Protein AF-A0AA36EQ92-F1 (afdb_monomer_lite)

InterPro domains:
  IPR019369 Protein-lysine N-methyltransferase Efm5/EEF1AKMT1 [PTHR13200] (7-113)
  IPR041370 Methyltransferase EEF1AKMT1/ZCCHC4 [PF10237] (9-113)

Radius of gyration: 15.08 Å; chains: 1; bounding box: 35×42×37 Å

Structure (mmCIF, N/CA/C/O backbone):
data_AF-A0AA36EQ92-F1
#
_entry.id   AF-A0AA36EQ92-F1
#
loop_
_atom_site.group_PDB
_atom_site.id
_atom_site.type_symbol
_atom_site.label_atom_id
_atom_site.label_alt_id
_atom_site.label_comp_id
_atom_site.label_asym_id
_atom_site.label_entity_id
_atom_site.label_seq_id
_atom_site.pdbx_PDB_ins_code
_atom_site.Cartn_x
_atom_site.Cartn_y
_atom_site.Cartn_z
_atom_site.occupancy
_atom_site.B_iso_or_equiv
_atom_site.auth_seq_id
_atom_site.auth_comp_id
_atom_site.auth_asym_id
_atom_site.auth_atom_id
_atom_site.pdbx_PDB_model_num
ATOM 1 N N . MET A 1 1 ? -15.966 -30.447 2.416 1.00 37.88 1 MET A N 1
ATOM 2 C CA . MET A 1 1 ? -15.447 -29.259 1.706 1.00 37.88 1 MET A CA 1
ATOM 3 C C . MET A 1 1 ? -16.412 -28.123 1.992 1.00 37.88 1 MET A C 1
ATOM 5 O O . MET A 1 1 ? -17.557 -28.201 1.571 1.00 37.88 1 MET A O 1
ATOM 9 N N . SER A 1 2 ? -16.028 -27.176 2.847 1.00 41.44 2 SER A N 1
ATOM 10 C CA . SER A 1 2 ? -16.897 -26.066 3.244 1.00 41.44 2 SER A CA 1
ATOM 11 C C . SER A 1 2 ? -17.097 -25.122 2.060 1.00 41.44 2 SER A C 1
ATOM 13 O O . SER A 1 2 ? -16.127 -24.548 1.574 1.00 41.44 2 SER A O 1
ATOM 15 N N . ASN A 1 3 ? -18.346 -24.961 1.619 1.00 41.91 3 ASN A N 1
ATOM 16 C CA . ASN A 1 3 ? -18.758 -23.869 0.742 1.00 41.91 3 ASN A CA 1
ATOM 17 C C . ASN A 1 3 ? -18.406 -22.545 1.431 1.00 41.91 3 ASN A C 1
ATOM 19 O O . ASN A 1 3 ? -19.075 -22.145 2.386 1.00 41.91 3 ASN A O 1
ATOM 23 N N . SER A 1 4 ? -17.344 -21.883 0.981 1.00 54.97 4 SER A N 1
ATOM 24 C CA . SER A 1 4 ? -17.032 -20.519 1.388 1.00 54.97 4 SER A CA 1
ATOM 25 C C . SER A 1 4 ? -18.134 -19.618 0.843 1.00 54.97 4 SER A C 1
ATOM 27 O O . SER A 1 4 ? -18.208 -19.383 -0.362 1.00 54.97 4 SER A O 1
ATOM 29 N N . LYS A 1 5 ? -19.027 -19.152 1.722 1.00 52.00 5 LYS A N 1
ATOM 30 C CA . LYS A 1 5 ? -19.961 -18.075 1.387 1.00 52.00 5 LYS A CA 1
ATOM 31 C C . LYS A 1 5 ? -19.124 -16.862 0.979 1.00 52.00 5 LYS A C 1
ATOM 33 O O . LYS A 1 5 ? -18.412 -16.311 1.813 1.00 52.00 5 LYS A O 1
ATOM 38 N N . LEU A 1 6 ? -19.185 -16.482 -0.294 1.00 56.94 6 LEU A N 1
ATOM 39 C CA . LEU A 1 6 ? -18.691 -15.188 -0.750 1.00 56.94 6 LEU A CA 1
ATOM 40 C C . LEU A 1 6 ? -19.552 -14.124 -0.065 1.00 56.94 6 LEU A C 1
ATOM 42 O O . LEU A 1 6 ? -20.773 -14.113 -0.221 1.00 56.94 6 LEU A O 1
ATOM 46 N N . HIS A 1 7 ? -18.932 -13.298 0.772 1.00 57.94 7 HIS A N 1
ATOM 47 C CA . HIS A 1 7 ? -19.624 -12.218 1.457 1.00 57.94 7 HIS A CA 1
ATOM 48 C C . HIS A 1 7 ? -19.710 -11.038 0.489 1.00 57.94 7 HIS A C 1
ATOM 50 O O . HIS A 1 7 ? -18.767 -10.263 0.367 1.00 57.94 7 HIS A O 1
ATOM 56 N N . HIS A 1 8 ? -20.818 -10.951 -0.245 1.00 60.59 8 HIS A N 1
ATOM 57 C CA . HIS A 1 8 ? -21.036 -9.904 -1.247 1.00 60.59 8 HIS A CA 1
ATOM 58 C C .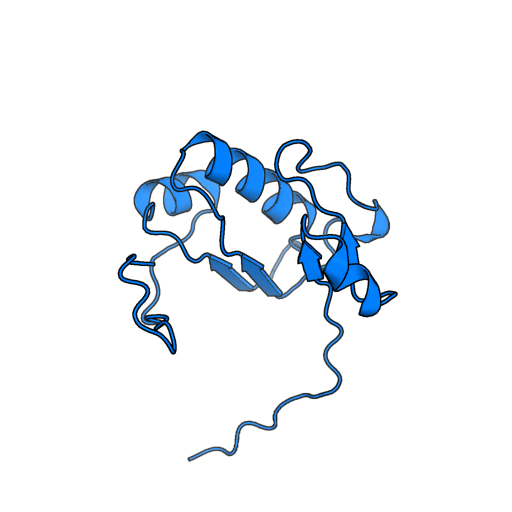 HIS A 1 8 ? -21.209 -8.500 -0.642 1.00 60.59 8 HIS A C 1
ATOM 60 O O . HIS A 1 8 ? -21.152 -7.526 -1.379 1.00 60.59 8 HIS A O 1
ATOM 66 N N . ASP A 1 9 ? -21.340 -8.400 0.686 1.00 75.44 9 ASP A N 1
ATOM 67 C CA . ASP A 1 9 ? -21.619 -7.146 1.395 1.00 75.44 9 ASP A CA 1
ATOM 68 C C . ASP A 1 9 ? -20.408 -6.599 2.176 1.00 75.44 9 ASP A C 1
ATOM 70 O O . ASP A 1 9 ? -20.578 -5.812 3.106 1.00 75.44 9 ASP A O 1
ATOM 74 N N . LEU A 1 10 ? -19.181 -7.060 1.893 1.00 83.75 10 LEU A N 1
ATOM 75 C CA . LEU A 1 10 ? -17.994 -6.454 2.512 1.00 83.75 10 LEU A CA 1
ATOM 76 C C . LEU A 1 10 ? -17.727 -5.088 1.864 1.00 83.75 10 LEU A C 1
ATOM 78 O O . LEU A 1 10 ? -17.528 -5.055 0.652 1.00 83.75 10 LEU A O 1
ATOM 82 N N . PRO A 1 11 ? -17.679 -3.982 2.630 1.00 90.38 11 PRO A N 1
ATOM 83 C CA . PRO A 1 11 ? -17.293 -2.686 2.086 1.00 90.38 11 PRO A CA 1
ATOM 84 C C . PRO A 1 11 ? -15.866 -2.744 1.537 1.00 90.38 11 PRO A C 1
ATOM 86 O O . PRO A 1 11 ? -14.955 -3.216 2.223 1.00 90.38 11 PRO A O 1
ATOM 89 N N . VAL A 1 12 ? -15.669 -2.251 0.316 1.00 94.00 12 VAL A N 1
ATOM 90 C CA . VAL A 1 12 ? -14.363 -2.203 -0.347 1.00 94.00 12 VAL A CA 1
ATOM 91 C C . VAL A 1 12 ? -14.058 -0.767 -0.749 1.00 94.00 12 VAL A C 1
ATOM 93 O O . VAL A 1 12 ? -14.924 -0.048 -1.235 1.00 94.00 12 VAL A O 1
ATOM 96 N N . GLN A 1 13 ? -12.805 -0.364 -0.557 1.00 97.38 13 GLN A N 1
ATOM 97 C CA . GLN A 1 13 ? -12.276 0.886 -1.084 1.00 97.38 13 GLN A CA 1
ATOM 98 C C . GLN A 1 13 ? -11.115 0.567 -2.023 1.00 97.38 13 GLN A C 1
ATOM 100 O O . GLN A 1 13 ? -10.117 -0.021 -1.606 1.00 97.38 13 GLN A O 1
ATOM 105 N N . LEU A 1 14 ? -11.235 0.975 -3.280 1.00 97.62 14 LEU A N 1
ATOM 106 C CA . LEU A 1 14 ? -10.176 0.910 -4.272 1.00 97.62 14 LEU A CA 1
ATOM 107 C C . LEU A 1 14 ? -9.364 2.206 -4.248 1.00 97.62 14 LEU A C 1
ATOM 109 O O . LEU A 1 14 ? -9.914 3.291 -4.424 1.00 97.62 14 LEU A O 1
ATOM 113 N N . LEU A 1 15 ? -8.054 2.080 -4.055 1.00 98.19 15 LEU A N 1
ATOM 114 C CA . LEU A 1 15 ? -7.100 3.179 -4.169 1.00 98.19 15 LEU A CA 1
ATOM 115 C C . LEU A 1 15 ? -6.329 2.991 -5.472 1.00 98.19 15 LEU A C 1
ATOM 117 O O . LEU A 1 15 ? -5.533 2.060 -5.572 1.00 98.19 15 LEU A O 1
ATOM 121 N N . GLU A 1 16 ? -6.561 3.857 -6.456 1.00 97.44 16 GLU A N 1
ATOM 122 C CA . GLU A 1 16 ? -5.898 3.763 -7.761 1.00 97.44 16 GLU A CA 1
ATOM 123 C C . GLU A 1 16 ? -5.554 5.134 -8.350 1.00 97.44 16 GLU A C 1
ATOM 125 O O . GLU A 1 16 ? -6.249 6.127 -8.122 1.00 97.44 16 GLU A O 1
ATOM 130 N N . TYR A 1 17 ? -4.482 5.172 -9.140 1.00 96.62 17 TYR A N 1
ATOM 131 C CA . TYR A 1 17 ? -4.071 6.351 -9.902 1.00 96.62 17 TYR A CA 1
ATOM 132 C C . TYR A 1 17 ? -4.923 6.519 -11.163 1.00 96.62 17 TYR A C 1
ATOM 134 O O . TYR A 1 17 ? -5.161 7.633 -11.630 1.00 96.62 17 TYR A O 1
ATOM 142 N N . ASP A 1 18 ? -5.373 5.410 -11.751 1.00 96.44 18 ASP A N 1
ATOM 143 C CA . ASP A 1 18 ? -6.174 5.451 -12.967 1.00 96.44 18 ASP A CA 1
ATOM 144 C C . ASP A 1 18 ? -7.587 5.996 -12.680 1.00 96.44 18 ASP A C 1
ATOM 146 O O . ASP A 1 18 ? -8.445 5.343 -12.083 1.00 96.44 18 ASP A O 1
ATOM 150 N N . ILE A 1 19 ? -7.849 7.218 -13.151 1.00 95.88 19 ILE A N 1
ATOM 151 C CA . ILE A 1 19 ? -9.124 7.914 -12.951 1.00 95.88 19 ILE A CA 1
ATOM 152 C C . ILE A 1 19 ? -10.309 7.230 -13.642 1.00 95.88 19 ILE A C 1
ATOM 154 O O . ILE A 1 19 ? -11.452 7.585 -13.366 1.00 95.88 19 ILE A O 1
ATOM 158 N N . TRP A 1 20 ? -10.096 6.254 -14.528 1.00 97.19 20 TRP A N 1
ATOM 159 C CA . TRP A 1 20 ? -11.197 5.485 -15.119 1.00 97.19 20 TRP A CA 1
ATOM 160 C C . TRP A 1 20 ? -11.963 4.665 -14.070 1.00 97.19 20 TRP A C 1
ATOM 162 O O . TRP A 1 20 ? -13.142 4.359 -14.264 1.00 97.19 20 TRP A O 1
ATOM 172 N N . PHE A 1 21 ? -11.346 4.370 -12.923 1.00 96.81 21 PHE A N 1
ATOM 173 C CA . PHE A 1 21 ? -12.002 3.709 -11.794 1.00 96.81 21 PHE A CA 1
ATOM 174 C C . PHE A 1 21 ? -12.954 4.632 -11.012 1.00 96.81 21 PHE A C 1
ATOM 176 O O . PHE A 1 21 ? -13.750 4.140 -10.218 1.00 96.81 21 PHE A O 1
ATOM 183 N N . GLN A 1 22 ? -13.001 5.940 -11.295 1.00 96.25 22 GLN A N 1
ATOM 184 C CA . GLN A 1 22 ? -13.978 6.849 -10.669 1.00 96.25 22 GLN A CA 1
ATOM 185 C C . GLN A 1 22 ? -15.444 6.444 -10.916 1.00 96.25 22 GLN A C 1
ATOM 187 O O . GLN A 1 22 ? -16.338 6.859 -10.183 1.00 96.25 22 GLN A O 1
ATOM 192 N N . GLN A 1 23 ? -15.700 5.603 -11.924 1.00 96.88 23 GLN A N 1
ATOM 193 C CA . GLN A 1 23 ? -17.013 5.006 -12.181 1.00 96.88 23 GLN A CA 1
ATOM 194 C C . GLN A 1 23 ? -17.558 4.178 -11.000 1.00 96.88 23 GLN A C 1
ATOM 196 O O . GLN A 1 23 ? -18.771 4.013 -10.900 1.00 96.88 23 GLN A O 1
ATOM 201 N N . TYR A 1 24 ? -16.691 3.694 -10.099 1.00 95.06 24 TYR A N 1
ATOM 202 C CA . TYR A 1 24 ? -17.079 2.981 -8.873 1.00 95.06 24 TYR A CA 1
ATOM 203 C C . TYR A 1 24 ? -17.553 3.925 -7.748 1.00 95.06 24 TYR A C 1
ATOM 205 O O . TYR A 1 24 ? -17.944 3.477 -6.672 1.00 95.06 24 TYR A O 1
ATOM 213 N N . GLY A 1 25 ? -17.568 5.242 -7.986 1.00 95.62 25 GLY A N 1
ATOM 214 C CA . GLY A 1 25 ? -18.145 6.225 -7.073 1.00 95.62 25 GLY A CA 1
ATOM 215 C C . GLY A 1 25 ? -17.466 6.219 -5.705 1.00 95.62 25 GLY A C 1
ATOM 216 O O . GLY A 1 25 ? -16.256 6.394 -5.606 1.00 95.62 25 GLY A O 1
ATOM 217 N N . ASN A 1 26 ? -18.251 6.019 -4.645 1.00 94.50 26 ASN A N 1
ATOM 218 C CA . ASN A 1 26 ? -17.760 6.082 -3.265 1.00 94.50 26 ASN A CA 1
ATOM 219 C C . ASN A 1 26 ? -16.771 4.955 -2.916 1.00 94.50 26 ASN A C 1
ATOM 221 O O . ASN A 1 26 ? -16.020 5.094 -1.956 1.00 94.50 26 ASN A O 1
ATOM 225 N N . GLU A 1 27 ? -16.742 3.869 -3.691 1.00 95.69 27 GLU A N 1
ATOM 226 C CA . GLU A 1 27 ? -15.797 2.758 -3.514 1.00 95.69 27 GLU A CA 1
ATOM 227 C C . GLU A 1 27 ? -14.440 3.031 -4.184 1.00 95.69 27 GLU A C 1
ATOM 229 O O . GLU A 1 27 ? -13.566 2.168 -4.179 1.00 95.69 27 GLU A O 1
ATOM 234 N N . PHE A 1 28 ? -14.226 4.228 -4.743 1.00 97.88 28 PHE A N 1
ATOM 235 C CA . PHE A 1 28 ? -12.960 4.658 -5.334 1.00 97.88 28 PHE A CA 1
ATOM 236 C C . PHE A 1 28 ? -12.383 5.896 -4.635 1.00 97.88 28 PHE A C 1
ATOM 238 O O . PHE A 1 28 ? -13.076 6.880 -4.384 1.00 97.88 28 PHE A O 1
ATOM 245 N N . THR A 1 29 ? -11.077 5.855 -4.378 1.00 97.94 29 THR A N 1
ATOM 246 C CA . THR A 1 29 ? -10.270 6.994 -3.938 1.00 97.94 29 THR A CA 1
ATOM 247 C C . THR A 1 29 ? -9.098 7.139 -4.901 1.00 97.94 29 THR A C 1
ATOM 249 O O . THR A 1 29 ? -8.307 6.210 -5.057 1.00 97.94 29 THR A O 1
ATOM 252 N N . PHE A 1 30 ? -8.957 8.311 -5.526 1.00 98.06 30 PHE A N 1
ATOM 253 C CA . PHE A 1 30 ? -7.764 8.606 -6.319 1.00 98.06 30 PHE A CA 1
ATOM 254 C C . PHE A 1 30 ? -6.518 8.528 -5.430 1.00 98.06 30 PHE A C 1
ATOM 256 O O . PHE A 1 30 ? -6.479 9.126 -4.354 1.00 98.06 30 PHE A O 1
ATOM 263 N N . TYR A 1 31 ? -5.509 7.790 -5.882 1.00 97.75 31 TYR A N 1
ATOM 264 C CA . TYR A 1 31 ? -4.298 7.516 -5.121 1.00 97.75 31 TYR A CA 1
ATOM 265 C C . TYR A 1 31 ? -3.051 7.694 -5.986 1.00 97.75 31 TYR A C 1
ATOM 267 O O . TYR A 1 31 ? -2.809 6.941 -6.927 1.00 97.75 31 TYR A O 1
ATOM 275 N N . ASP A 1 32 ? -2.216 8.665 -5.620 1.00 97.12 32 ASP A N 1
ATOM 276 C CA . ASP A 1 32 ? -0.856 8.798 -6.135 1.00 97.12 32 ASP A CA 1
ATOM 277 C C . ASP A 1 32 ? 0.135 8.330 -5.067 1.00 97.12 32 ASP A C 1
ATOM 279 O O . ASP A 1 32 ? 0.314 8.978 -4.035 1.00 97.12 32 ASP A O 1
ATOM 283 N N . TYR A 1 33 ? 0.827 7.216 -5.318 1.00 95.12 33 TYR A N 1
ATOM 284 C CA . TYR A 1 33 ? 1.829 6.692 -4.385 1.00 95.12 33 TYR A CA 1
ATOM 285 C C . TYR A 1 33 ? 2.982 7.678 -4.126 1.00 95.12 33 TYR A C 1
ATOM 287 O O . TYR A 1 33 ? 3.694 7.532 -3.131 1.00 95.12 33 TYR A O 1
ATOM 295 N N . ASN A 1 34 ? 3.193 8.684 -4.988 1.00 96.12 34 ASN A N 1
ATOM 296 C CA . ASN A 1 34 ? 4.159 9.753 -4.735 1.00 96.12 34 ASN A CA 1
ATOM 297 C C . ASN A 1 34 ? 3.737 10.671 -3.587 1.00 96.12 34 ASN A C 1
ATOM 299 O O . ASN A 1 34 ? 4.616 11.229 -2.928 1.00 96.12 34 ASN A O 1
ATOM 303 N N . GLN A 1 35 ? 2.436 10.752 -3.311 1.00 97.62 35 GLN A N 1
ATOM 304 C CA . GLN A 1 35 ? 1.831 11.442 -2.176 1.00 97.62 35 GLN A CA 1
ATOM 305 C C . GLN A 1 35 ? 1.101 10.426 -1.277 1.00 97.62 35 GLN A C 1
ATOM 307 O O . GLN A 1 35 ? -0.118 10.471 -1.121 1.00 97.62 35 GLN A O 1
ATOM 312 N N . PRO A 1 36 ? 1.827 9.489 -0.633 1.00 96.44 36 PRO A N 1
ATOM 313 C CA . PRO A 1 36 ?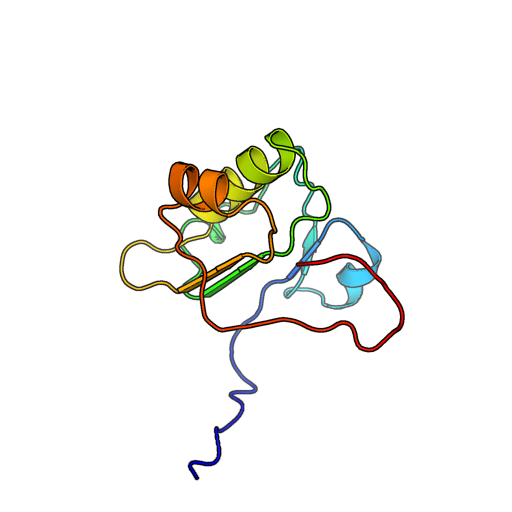 1.241 8.287 -0.025 1.00 96.44 36 PRO A CA 1
ATOM 314 C C . PRO A 1 36 ? 0.274 8.552 1.141 1.00 96.44 36 PRO A C 1
ATOM 316 O O . PRO A 1 36 ? -0.413 7.627 1.577 1.00 96.44 36 PRO A O 1
ATOM 319 N N . LEU A 1 37 ? 0.261 9.779 1.672 1.00 97.62 37 LEU A N 1
ATOM 320 C CA . LEU A 1 37 ? -0.577 10.223 2.787 1.00 97.62 37 LEU A CA 1
ATOM 321 C C . LEU A 1 37 ? -1.596 11.300 2.379 1.00 97.62 37 LEU A C 1
ATOM 323 O O . LEU A 1 37 ? -2.301 11.813 3.247 1.00 97.62 37 LEU A O 1
ATOM 327 N N . GLU A 1 38 ? -1.691 11.647 1.092 1.00 97.69 38 GLU A N 1
ATOM 328 C CA . GLU A 1 38 ? -2.738 12.527 0.559 1.00 97.69 38 GLU A CA 1
ATOM 329 C C . GLU A 1 38 ? -4.037 11.727 0.384 1.00 97.69 38 GLU A C 1
ATOM 331 O O . GLU A 1 38 ? -4.538 11.495 -0.712 1.00 97.69 38 GLU A O 1
ATOM 336 N N . LEU A 1 39 ? -4.544 11.234 1.513 1.00 97.75 39 LEU A N 1
ATOM 337 C CA . LEU A 1 39 ? -5.739 10.410 1.622 1.00 97.75 39 LEU A CA 1
ATOM 338 C C . LEU A 1 39 ? -6.714 11.039 2.625 1.00 97.75 39 LEU A C 1
ATOM 340 O O . LEU A 1 39 ? -6.281 11.719 3.565 1.00 97.75 39 LEU A O 1
ATOM 344 N N . PRO A 1 40 ? -8.030 10.796 2.480 1.00 97.38 40 PRO A N 1
ATOM 345 C CA . PRO A 1 40 ? -9.017 11.227 3.460 1.00 97.38 40 PRO A CA 1
ATOM 346 C C . PRO A 1 40 ? -8.643 10.790 4.881 1.00 97.38 40 PRO A C 1
ATOM 348 O O . PRO A 1 40 ? -8.330 9.628 5.135 1.00 97.38 40 PRO A O 1
ATOM 351 N N . SER A 1 41 ? -8.721 11.710 5.844 1.00 97.00 41 SER A N 1
ATOM 352 C CA . SER A 1 41 ? -8.405 11.417 7.250 1.00 97.00 41 SER A CA 1
ATOM 353 C C . SER A 1 41 ? -9.321 10.353 7.862 1.00 97.00 41 SER A C 1
ATOM 355 O O . SER A 1 41 ? -8.903 9.637 8.768 1.00 97.00 41 SER A O 1
ATOM 357 N N . THR A 1 42 ? -10.538 10.210 7.330 1.00 96.06 42 THR A N 1
ATOM 358 C CA . THR A 1 42 ? -11.504 9.159 7.681 1.00 96.06 42 THR A CA 1
ATOM 359 C C . THR A 1 42 ? -10.995 7.751 7.387 1.00 96.06 42 THR A C 1
ATOM 361 O O . THR A 1 42 ? -11.458 6.805 8.013 1.00 96.06 42 THR A O 1
ATOM 364 N N . MET A 1 43 ? -10.031 7.603 6.474 1.00 97.12 43 MET A N 1
ATOM 365 C CA . MET A 1 43 ? -9.449 6.310 6.111 1.00 97.12 43 MET A CA 1
ATOM 366 C C . MET A 1 43 ? -8.334 5.865 7.064 1.00 97.12 43 MET A C 1
ATOM 368 O O . MET A 1 43 ? -7.908 4.707 7.024 1.00 97.12 43 MET A O 1
ATOM 372 N N . LYS A 1 44 ? -7.860 6.756 7.941 1.00 97.50 44 LYS A N 1
ATOM 373 C CA . LYS A 1 44 ? -6.786 6.446 8.879 1.00 97.50 44 LYS A CA 1
ATOM 374 C C . LYS A 1 44 ? -7.227 5.355 9.857 1.00 97.50 44 LYS A C 1
ATOM 376 O O . LYS A 1 44 ? -8.211 5.533 10.569 1.00 97.50 44 LYS A O 1
ATOM 381 N N . HIS A 1 45 ? -6.468 4.263 9.929 1.00 97.06 45 HIS A N 1
ATOM 382 C CA . HIS A 1 45 ? -6.718 3.127 10.823 1.00 97.06 45 HIS A CA 1
ATOM 383 C C . HIS A 1 45 ? -8.121 2.511 10.682 1.00 97.06 45 HIS A C 1
ATOM 385 O O . HIS A 1 45 ? -8.698 2.057 11.669 1.00 97.06 45 HIS A O 1
ATOM 391 N N . SER A 1 46 ? -8.675 2.511 9.468 1.00 95.44 46 SER A N 1
ATOM 392 C CA . SER A 1 46 ? -10.054 2.072 9.198 1.00 95.44 46 SER A CA 1
ATOM 393 C C . SER A 1 46 ? -10.153 0.721 8.481 1.00 95.44 46 SER A C 1
ATOM 395 O O . SER A 1 46 ? -11.258 0.221 8.276 1.00 95.44 46 SER A O 1
ATOM 397 N N . PHE A 1 47 ? -9.017 0.109 8.122 1.00 96.38 47 PHE A N 1
ATOM 398 C CA . PHE A 1 47 ? -8.985 -1.124 7.335 1.00 96.38 47 PHE A CA 1
ATOM 399 C C . PHE A 1 47 ? -8.446 -2.306 8.139 1.00 96.38 47 PHE A C 1
ATOM 401 O O . PHE A 1 47 ? -7.331 -2.266 8.662 1.00 96.38 47 PHE A O 1
ATOM 408 N N . CYS A 1 48 ? -9.230 -3.386 8.180 1.00 94.88 48 CYS A N 1
ATOM 409 C CA . CYS A 1 48 ? -8.852 -4.672 8.767 1.00 94.88 48 CYS A CA 1
ATOM 410 C C . CYS A 1 48 ? -8.153 -5.611 7.779 1.00 94.88 48 CYS A C 1
ATOM 412 O O . CYS A 1 48 ? -7.414 -6.500 8.193 1.00 94.88 48 CYS A O 1
ATOM 414 N N . ILE A 1 49 ? -8.387 -5.425 6.480 1.00 95.56 49 ILE A N 1
ATOM 415 C CA . ILE A 1 49 ? -7.797 -6.212 5.400 1.00 95.56 49 ILE A CA 1
ATOM 416 C C . ILE A 1 49 ? -7.248 -5.229 4.373 1.00 95.56 49 ILE A C 1
ATOM 418 O O . ILE A 1 49 ? -7.977 -4.364 3.890 1.00 95.56 49 ILE A O 1
ATOM 422 N N . ILE A 1 50 ? -5.969 -5.369 4.040 1.00 97.25 50 ILE A N 1
ATOM 423 C CA . ILE A 1 50 ? -5.300 -4.583 3.006 1.00 97.25 50 ILE A CA 1
ATOM 424 C C . ILE A 1 50 ? -4.676 -5.547 2.000 1.00 97.25 50 ILE A C 1
ATOM 426 O O . ILE A 1 50 ? -3.952 -6.473 2.372 1.00 97.25 50 ILE A O 1
ATOM 430 N N . ILE A 1 51 ? -4.947 -5.311 0.719 1.00 96.56 51 ILE A N 1
ATOM 431 C CA . ILE A 1 51 ? -4.300 -5.997 -0.399 1.00 96.56 51 ILE A CA 1
ATOM 432 C C . ILE A 1 51 ? -3.585 -4.929 -1.220 1.00 96.56 51 ILE A C 1
ATOM 434 O O . ILE A 1 51 ? -4.211 -3.958 -1.639 1.00 96.56 51 ILE A O 1
ATOM 438 N N . ALA A 1 52 ? -2.280 -5.090 -1.418 1.00 96.00 52 ALA A N 1
ATOM 439 C CA . ALA A 1 52 ? -1.454 -4.142 -2.154 1.00 96.00 52 ALA A CA 1
ATOM 440 C C . ALA A 1 52 ? -0.630 -4.860 -3.228 1.00 96.00 52 ALA A C 1
ATOM 442 O O . ALA A 1 52 ? 0.020 -5.866 -2.946 1.00 96.00 52 ALA A O 1
ATOM 443 N N . ASP A 1 53 ? -0.629 -4.298 -4.435 1.00 92.75 53 ASP A N 1
ATOM 444 C CA . ASP A 1 53 ? 0.158 -4.754 -5.586 1.00 92.75 53 ASP A CA 1
ATOM 445 C C . ASP A 1 53 ? 0.940 -3.562 -6.176 1.00 92.75 53 ASP A C 1
ATOM 447 O O . ASP A 1 53 ? 0.454 -2.864 -7.069 1.00 92.75 53 ASP A O 1
ATOM 451 N N . PRO A 1 54 ? 2.107 -3.205 -5.602 1.00 91.62 54 PRO A N 1
ATOM 452 C CA . PRO A 1 54 ? 2.875 -2.044 -6.034 1.00 91.62 54 PRO A CA 1
ATOM 453 C C . PRO A 1 54 ? 3.423 -2.229 -7.450 1.00 91.62 54 PRO A C 1
ATOM 455 O O . PRO A 1 54 ? 4.191 -3.146 -7.724 1.00 91.62 54 PRO A O 1
ATOM 458 N N . ARG A 1 55 ? 3.118 -1.278 -8.339 1.00 83.44 55 ARG A N 1
ATOM 459 C CA . ARG A 1 55 ? 3.518 -1.325 -9.756 1.00 83.44 55 ARG A CA 1
ATOM 460 C C . ARG A 1 55 ? 5.029 -1.445 -9.996 1.00 83.44 55 ARG A C 1
ATOM 462 O O . ARG A 1 55 ? 5.440 -1.975 -11.028 1.00 83.44 55 ARG A O 1
ATOM 469 N N . TYR A 1 56 ? 5.856 -0.892 -9.106 1.00 82.19 56 TYR A N 1
ATOM 470 C CA . TYR A 1 56 ? 7.303 -0.791 -9.302 1.00 82.19 56 TYR A CA 1
ATOM 471 C C . TYR A 1 56 ? 8.078 -1.594 -8.261 1.00 82.19 56 TYR A C 1
ATOM 473 O O . TYR A 1 56 ? 7.829 -1.487 -7.066 1.00 82.19 56 TYR A O 1
ATOM 481 N N . LEU A 1 57 ? 9.127 -2.282 -8.716 1.00 82.19 57 LEU A N 1
ATOM 482 C CA . LEU A 1 57 ? 10.064 -3.031 -7.866 1.00 82.19 57 LEU A CA 1
ATOM 483 C C . LEU A 1 57 ? 11.136 -2.145 -7.209 1.00 82.19 57 LEU A C 1
ATOM 485 O O . LEU A 1 57 ? 12.183 -2.626 -6.770 1.00 82.19 57 LEU A O 1
ATOM 489 N N . SER A 1 58 ? 10.932 -0.825 -7.198 1.00 89.81 58 SER A N 1
ATOM 490 C CA . SER A 1 58 ? 11.896 0.098 -6.613 1.00 89.81 58 SER A CA 1
ATOM 491 C C . SER A 1 58 ? 11.750 0.129 -5.095 1.00 89.81 58 SER A C 1
ATOM 493 O O . SER A 1 58 ? 10.650 0.116 -4.545 1.00 89.81 58 SER A O 1
ATOM 495 N N . LYS A 1 59 ? 12.886 0.234 -4.396 1.00 91.25 59 LYS A N 1
ATOM 496 C CA . LYS A 1 59 ? 12.918 0.392 -2.935 1.00 91.25 59 LYS A CA 1
ATOM 497 C C . LYS A 1 59 ? 12.044 1.561 -2.465 1.00 91.25 59 LYS A C 1
ATOM 499 O O . LYS A 1 59 ? 11.310 1.425 -1.493 1.00 91.25 59 LYS A O 1
ATOM 504 N N . GLU A 1 60 ? 12.102 2.681 -3.180 1.00 95.12 60 GLU A N 1
ATOM 505 C CA . GLU A 1 60 ? 11.311 3.874 -2.878 1.00 95.12 60 GLU A CA 1
ATOM 506 C C . GLU A 1 60 ? 9.801 3.623 -3.015 1.00 95.12 60 GLU A C 1
ATOM 508 O O . GLU A 1 60 ? 9.022 4.110 -2.197 1.00 95.12 60 GLU A O 1
ATOM 513 N N . CYS A 1 61 ? 9.376 2.846 -4.020 1.00 95.38 61 CYS A N 1
ATOM 514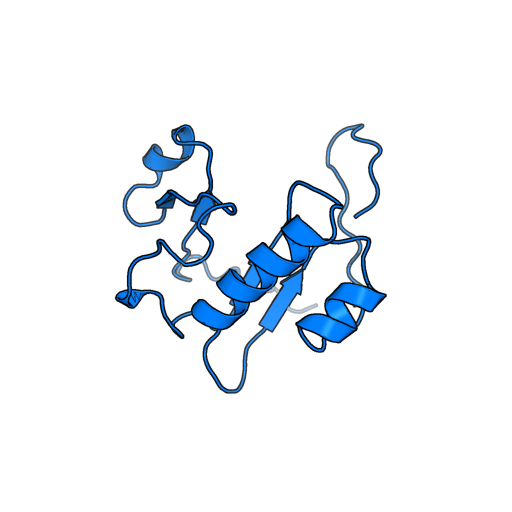 C CA . CYS A 1 61 ? 7.967 2.499 -4.194 1.00 95.38 61 CYS A CA 1
ATOM 515 C C . CYS A 1 61 ? 7.451 1.734 -2.974 1.00 95.38 61 CYS A C 1
ATOM 517 O O . CYS A 1 61 ? 6.460 2.146 -2.372 1.00 95.38 61 CYS A O 1
ATOM 519 N N . LEU A 1 62 ? 8.173 0.697 -2.539 1.00 95.94 62 LEU A N 1
ATOM 520 C CA . LEU A 1 62 ? 7.776 -0.084 -1.370 1.00 95.94 62 LEU A CA 1
ATOM 521 C C . LEU A 1 62 ? 7.803 0.741 -0.068 1.00 95.94 62 LEU A C 1
ATOM 523 O O . LEU A 1 62 ? 6.934 0.567 0.781 1.00 95.94 62 LEU A O 1
ATOM 527 N N . GLU A 1 63 ? 8.743 1.679 0.084 1.00 97.00 63 GLU A N 1
ATOM 528 C CA . GLU A 1 63 ? 8.779 2.614 1.223 1.00 97.00 63 GLU A CA 1
ATOM 529 C C . GLU A 1 63 ? 7.607 3.603 1.242 1.00 97.00 63 GLU A C 1
ATOM 531 O O . GLU A 1 63 ? 7.133 3.993 2.309 1.00 97.00 63 GLU A O 1
ATOM 536 N N . LYS A 1 64 ? 7.137 4.048 0.075 1.00 97.81 64 LYS A N 1
ATOM 537 C CA . LYS A 1 64 ? 5.953 4.910 -0.032 1.00 97.81 64 LYS A CA 1
ATOM 538 C C . LYS A 1 64 ? 4.677 4.117 0.243 1.00 97.81 64 LYS A C 1
ATOM 540 O O . LYS A 1 64 ? 3.854 4.554 1.044 1.00 97.81 64 LYS A O 1
ATOM 545 N N . VAL A 1 65 ? 4.557 2.923 -0.335 1.00 97.44 65 VAL A N 1
ATOM 546 C CA . VAL A 1 65 ? 3.421 2.026 -0.093 1.00 97.44 65 VAL A CA 1
ATOM 547 C C . VAL A 1 65 ? 3.351 1.605 1.376 1.00 97.44 65 VAL A C 1
ATOM 549 O O . VAL A 1 65 ? 2.263 1.595 1.946 1.00 97.44 65 VAL A O 1
ATOM 552 N N . SER A 1 66 ? 4.482 1.336 2.040 1.00 97.38 66 SER A N 1
ATOM 553 C CA . SER A 1 66 ? 4.477 0.986 3.466 1.00 97.38 66 SER A CA 1
ATOM 554 C C . SER A 1 66 ? 3.940 2.118 4.350 1.00 97.38 66 SER A C 1
ATOM 556 O O . SER A 1 66 ? 3.234 1.843 5.321 1.00 97.38 66 SER A O 1
ATOM 558 N N . LYS A 1 67 ? 4.178 3.389 3.987 1.00 98.25 67 LYS A N 1
ATOM 559 C CA . LYS A 1 67 ? 3.559 4.548 4.660 1.00 98.25 67 LYS A CA 1
ATOM 560 C C . LYS A 1 67 ? 2.043 4.562 4.484 1.00 98.25 67 LYS A C 1
ATOM 562 O O . LYS A 1 67 ? 1.333 4.765 5.467 1.00 98.25 67 LYS A O 1
ATOM 567 N N . THR A 1 68 ? 1.552 4.321 3.267 1.00 98.38 68 THR A N 1
ATOM 568 C CA . THR A 1 68 ? 0.110 4.210 2.994 1.00 98.38 68 THR A CA 1
ATOM 569 C C . THR A 1 68 ? -0.511 3.071 3.802 1.00 98.38 68 THR A C 1
ATOM 571 O O . THR A 1 68 ? -1.495 3.286 4.504 1.00 98.38 68 THR A O 1
ATOM 574 N N . ILE A 1 69 ? 0.101 1.884 3.792 1.00 97.75 69 ILE A N 1
ATOM 575 C CA . ILE A 1 69 ? -0.355 0.729 4.577 1.00 97.75 69 ILE A CA 1
ATOM 576 C C . ILE A 1 69 ? -0.420 1.082 6.065 1.00 97.75 69 ILE A C 1
ATOM 578 O O . ILE A 1 69 ? -1.448 0.853 6.692 1.00 97.75 69 ILE A O 1
ATOM 582 N N . GLY A 1 70 ? 0.628 1.687 6.631 1.00 97.12 70 GLY A N 1
ATOM 583 C CA . GLY A 1 70 ? 0.641 2.094 8.039 1.00 97.12 70 GLY A CA 1
ATOM 584 C C . GLY A 1 70 ? -0.426 3.137 8.393 1.00 97.12 70 GLY A C 1
ATOM 585 O O . GLY A 1 70 ? -0.952 3.122 9.505 1.00 97.12 70 GLY A O 1
ATOM 586 N N . PHE A 1 71 ? -0.777 4.021 7.454 1.00 97.94 71 PHE A N 1
ATOM 587 C CA . PHE A 1 71 ? -1.871 4.977 7.621 1.00 97.94 71 PHE A CA 1
ATOM 588 C C . PHE A 1 71 ? -3.241 4.288 7.633 1.00 97.94 71 PHE A C 1
ATOM 590 O O . PHE A 1 71 ? -4.073 4.618 8.474 1.00 97.94 71 PHE A O 1
ATOM 597 N N . LE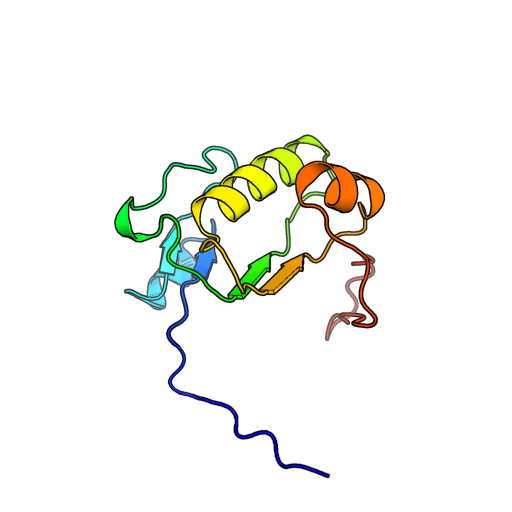U A 1 72 ? -3.474 3.333 6.731 1.00 97.81 72 LEU A N 1
ATOM 598 C CA . LEU A 1 72 ? -4.766 2.657 6.561 1.00 97.81 72 LEU A CA 1
ATOM 599 C C . LEU A 1 72 ? -5.025 1.577 7.614 1.00 97.81 72 LEU A C 1
ATOM 601 O O . LEU A 1 72 ? -6.159 1.409 8.065 1.00 97.81 72 LEU A O 1
ATOM 605 N N . ASN A 1 73 ? -3.979 0.843 7.990 1.00 96.62 73 ASN A N 1
ATOM 606 C CA . ASN A 1 73 ? -4.080 -0.367 8.792 1.00 96.62 73 ASN A CA 1
ATOM 607 C C . ASN A 1 73 ? -4.630 -0.066 10.188 1.00 96.62 73 ASN A C 1
ATOM 609 O O . ASN A 1 73 ? -4.072 0.762 10.919 1.00 96.62 73 ASN A O 1
ATOM 613 N N . GLN A 1 74 ? -5.711 -0.746 10.565 1.00 94.19 74 GLN A N 1
ATOM 614 C CA . GLN A 1 74 ? -6.229 -0.676 11.925 1.00 94.19 74 GLN A CA 1
ATOM 615 C C . GLN A 1 74 ? -5.236 -1.336 12.906 1.00 94.19 74 GLN A C 1
ATOM 617 O O . GLN A 1 74 ? -4.651 -2.374 12.584 1.00 94.19 74 GLN A O 1
ATOM 622 N N . PRO A 1 75 ? -5.023 -0.775 14.108 1.00 88.69 75 PRO A N 1
ATOM 623 C CA . PRO A 1 75 ? -4.268 -1.451 15.156 1.00 88.69 75 PRO A CA 1
ATOM 624 C C . PRO A 1 75 ? -4.949 -2.755 15.597 1.00 88.69 75 PRO A C 1
ATOM 626 O O . PRO A 1 75 ? -6.171 -2.811 15.708 1.00 88.69 75 PRO A O 1
ATOM 629 N N . GLY A 1 76 ? -4.157 -3.776 15.933 1.00 87.94 76 GLY A N 1
ATOM 630 C CA . GLY A 1 76 ? -4.660 -5.056 16.440 1.00 87.94 76 GLY A CA 1
ATOM 631 C C . GLY A 1 76 ? -4.704 -6.141 15.366 1.00 87.94 76 GLY A C 1
ATOM 632 O O . GLY A 1 76 ? -3.742 -6.304 14.619 1.00 87.94 76 GLY A O 1
ATOM 633 N N . GLU A 1 77 ? -5.789 -6.916 15.325 1.00 83.81 77 GLU A N 1
ATOM 634 C CA . GLU A 1 77 ? -5.953 -7.989 14.341 1.00 83.81 77 GLU A CA 1
ATOM 635 C C . GLU A 1 77 ? -6.279 -7.399 12.963 1.00 83.81 77 GLU A C 1
ATOM 637 O O . GLU A 1 77 ? -7.381 -6.901 12.716 1.00 83.81 77 GLU A O 1
ATOM 642 N N . SER A 1 78 ? -5.299 -7.444 12.062 1.00 90.69 78 SER A N 1
ATOM 643 C CA . SER A 1 78 ? -5.459 -7.080 10.660 1.00 90.69 78 SER A CA 1
ATOM 644 C C . SER A 1 78 ? -4.696 -8.037 9.748 1.00 90.69 78 SER A C 1
ATOM 646 O O . SER A 1 78 ? -3.763 -8.729 10.165 1.00 90.69 78 SER A O 1
ATOM 648 N N . PHE A 1 79 ? -5.115 -8.093 8.488 1.00 94.31 79 PHE A N 1
ATOM 649 C CA . PHE A 1 79 ? -4.519 -8.932 7.461 1.00 94.31 79 PHE A CA 1
ATOM 650 C C . PHE A 1 79 ? -3.942 -8.060 6.354 1.00 94.31 79 PHE A C 1
ATOM 652 O O . PHE A 1 79 ? -4.620 -7.192 5.810 1.00 94.31 79 PHE A O 1
ATOM 659 N N . LEU A 1 80 ? -2.693 -8.333 5.991 1.00 95.62 80 LEU A N 1
ATOM 660 C CA . LEU A 1 80 ? -2.009 -7.668 4.894 1.00 95.62 80 LEU A CA 1
ATOM 661 C C . LEU A 1 80 ? -1.506 -8.709 3.900 1.00 95.62 80 LEU A C 1
ATOM 663 O O . LEU A 1 80 ? -0.695 -9.569 4.246 1.00 95.62 80 LEU A O 1
ATOM 667 N N . LEU A 1 81 ? -1.974 -8.600 2.659 1.00 95.94 81 LEU A N 1
ATOM 668 C CA . LEU A 1 81 ? -1.412 -9.299 1.513 1.00 95.94 81 LEU A CA 1
ATOM 669 C C . LEU A 1 81 ? -0.685 -8.286 0.630 1.00 95.94 81 LEU A C 1
ATOM 671 O O . LEU A 1 81 ? -1.298 -7.376 0.080 1.00 95.94 81 LEU A O 1
ATOM 675 N N . LEU A 1 82 ? 0.624 -8.460 0.493 1.00 95.06 82 LEU A N 1
ATOM 676 C CA . LEU A 1 82 ? 1.468 -7.647 -0.373 1.00 95.06 82 LEU A CA 1
ATOM 677 C C . LEU A 1 82 ? 2.020 -8.529 -1.494 1.00 95.06 82 LEU A C 1
ATOM 679 O O . LEU A 1 82 ? 2.685 -9.527 -1.209 1.00 95.06 82 LEU A O 1
ATOM 683 N N . LEU A 1 83 ? 1.748 -8.162 -2.743 1.00 92.44 83 LEU A N 1
ATOM 684 C CA . LEU A 1 83 ? 2.316 -8.815 -3.920 1.00 92.44 83 LEU A CA 1
ATOM 685 C C . LEU A 1 83 ? 3.646 -8.129 -4.242 1.00 92.44 83 LEU A C 1
ATOM 687 O O . LEU A 1 83 ? 3.676 -6.972 -4.651 1.00 92.44 83 LEU A O 1
ATOM 691 N N . THR A 1 84 ? 4.760 -8.787 -3.921 1.00 90.25 84 THR A N 1
ATOM 692 C CA . THR A 1 84 ? 6.098 -8.250 -4.177 1.00 90.25 84 THR A CA 1
ATOM 693 C C . THR A 1 84 ? 7.169 -9.334 -4.116 1.00 90.25 84 THR A C 1
ATOM 695 O O . THR A 1 84 ? 7.230 -10.123 -3.166 1.00 90.25 84 THR A O 1
ATOM 698 N N . VAL A 1 85 ? 8.118 -9.257 -5.049 1.00 88.81 85 VAL A N 1
ATOM 699 C CA . VAL A 1 85 ? 9.357 -10.049 -5.031 1.00 88.81 85 VAL A CA 1
ATOM 700 C C . VAL A 1 85 ? 10.363 -9.545 -3.9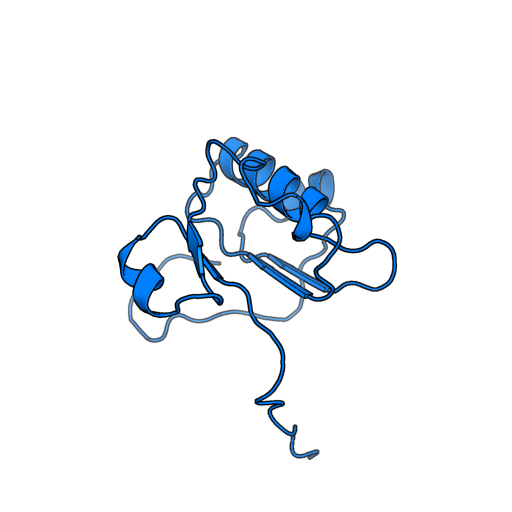82 1.00 88.81 85 VAL A C 1
ATOM 702 O O . VAL A 1 85 ? 11.353 -10.210 -3.682 1.00 88.81 85 VAL A O 1
ATOM 705 N N . GLN A 1 86 ? 10.141 -8.365 -3.385 1.00 90.94 86 GLN A N 1
ATOM 706 C CA . GLN A 1 86 ? 11.053 -7.732 -2.420 1.00 90.94 86 GLN A CA 1
ATOM 707 C C . GLN A 1 86 ? 10.835 -8.240 -0.981 1.00 90.94 86 GLN A C 1
ATOM 709 O O . GLN A 1 86 ? 10.649 -7.452 -0.050 1.00 90.94 86 GLN A O 1
ATOM 714 N N . HIS A 1 87 ? 10.853 -9.561 -0.783 1.00 91.44 87 HIS A N 1
ATOM 715 C CA . HIS A 1 87 ? 10.453 -10.205 0.477 1.00 91.44 87 HIS A CA 1
ATOM 716 C C . HIS A 1 87 ? 11.224 -9.721 1.714 1.00 91.44 87 HIS A C 1
ATOM 718 O O . HIS A 1 87 ? 10.612 -9.446 2.744 1.00 91.44 87 HIS A O 1
ATOM 724 N N . GLU A 1 88 ? 12.552 -9.594 1.624 1.00 93.88 88 GLU A N 1
ATOM 725 C CA . GLU A 1 88 ? 13.391 -9.134 2.741 1.00 93.88 88 GLU A CA 1
ATOM 726 C C . GLU A 1 88 ? 12.995 -7.719 3.173 1.00 93.88 88 GLU A C 1
ATOM 728 O O . GLU A 1 88 ? 12.722 -7.466 4.345 1.00 93.88 88 GLU A O 1
ATOM 733 N N . ARG A 1 89 ? 12.839 -6.8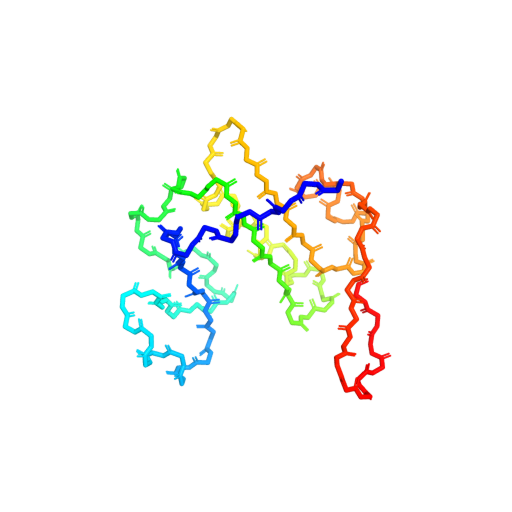13 2.202 1.00 94.31 89 ARG A N 1
ATOM 734 C CA . ARG A 1 89 ? 12.471 -5.419 2.461 1.00 94.31 89 ARG A CA 1
ATOM 735 C C . ARG A 1 89 ? 11.047 -5.280 2.995 1.00 94.31 89 ARG A C 1
ATOM 737 O O . ARG A 1 89 ? 10.802 -4.443 3.863 1.00 94.31 89 ARG A O 1
ATOM 744 N N . ALA A 1 90 ? 10.115 -6.096 2.505 1.00 95.56 90 ALA A N 1
ATOM 745 C CA . ALA A 1 90 ? 8.764 -6.177 3.054 1.00 95.56 90 ALA A CA 1
ATOM 746 C C . ALA A 1 90 ? 8.783 -6.650 4.520 1.00 95.56 90 ALA A C 1
ATOM 748 O O . ALA A 1 90 ? 8.042 -6.118 5.349 1.00 95.56 90 ALA A O 1
ATOM 749 N N . GLY A 1 91 ? 9.670 -7.591 4.857 1.00 96.12 91 GLY A N 1
ATOM 750 C CA . GLY A 1 91 ? 9.925 -8.013 6.233 1.00 96.12 91 GLY A CA 1
ATOM 751 C C . GLY A 1 91 ? 10.466 -6.884 7.112 1.00 96.12 91 GLY A C 1
ATOM 752 O O . GLY A 1 91 ? 9.946 -6.659 8.201 1.00 96.12 91 GLY A O 1
ATOM 753 N N . GLU A 1 92 ? 11.453 -6.128 6.631 1.00 96.44 92 GLU A N 1
ATOM 754 C CA . GLU A 1 92 ? 12.042 -5.002 7.371 1.00 96.44 92 GLU A CA 1
ATOM 755 C C . GLU A 1 92 ? 11.057 -3.850 7.614 1.00 96.44 92 GLU A C 1
ATOM 757 O O . GLU A 1 92 ? 11.018 -3.289 8.707 1.00 96.44 92 GLU A O 1
ATOM 762 N N . LEU A 1 93 ? 10.283 -3.466 6.593 1.00 96.12 93 LEU A N 1
ATOM 763 C CA . LEU A 1 93 ? 9.407 -2.291 6.655 1.00 96.12 93 LEU A CA 1
ATOM 764 C C . LEU A 1 93 ? 8.073 -2.565 7.352 1.00 96.12 93 LEU A C 1
ATOM 766 O O . LEU A 1 93 ? 7.524 -1.665 7.983 1.00 96.12 93 LEU A O 1
ATOM 770 N N . LEU A 1 94 ? 7.525 -3.769 7.179 1.00 94.19 94 LEU A N 1
ATOM 771 C CA . LEU A 1 94 ? 6.146 -4.100 7.556 1.00 94.19 94 LEU A CA 1
ATOM 772 C C . LEU A 1 94 ? 6.050 -5.343 8.453 1.00 94.19 94 LEU A C 1
ATOM 774 O O . LEU A 1 94 ? 4.948 -5.731 8.830 1.00 94.19 94 LEU A O 1
ATOM 778 N N . GLY A 1 95 ? 7.171 -5.990 8.793 1.00 94.44 95 GLY A N 1
ATOM 779 C CA . GLY A 1 95 ? 7.171 -7.216 9.597 1.00 94.44 95 GLY A CA 1
ATOM 780 C C . GLY A 1 95 ? 6.570 -8.428 8.875 1.00 94.44 95 GLY A C 1
ATOM 781 O O . GLY A 1 95 ? 6.189 -9.404 9.524 1.00 94.44 95 GLY A O 1
ATOM 782 N N . LEU A 1 96 ? 6.449 -8.367 7.545 1.00 94.75 96 LEU A N 1
ATOM 783 C CA . LEU A 1 96 ? 5.795 -9.400 6.748 1.00 94.75 96 LEU A CA 1
ATOM 784 C C . LEU A 1 96 ? 6.665 -10.644 6.567 1.00 94.75 96 LEU A C 1
ATOM 786 O O . LEU A 1 96 ? 7.894 -10.606 6.610 1.00 94.75 96 LEU A O 1
ATOM 790 N N . ARG A 1 97 ? 5.998 -11.772 6.316 1.00 94.25 97 ARG A N 1
ATOM 791 C CA . ARG A 1 97 ? 6.628 -13.040 5.940 1.00 94.25 97 ARG A CA 1
ATOM 792 C C . ARG A 1 97 ? 5.970 -13.565 4.666 1.00 94.25 97 ARG A C 1
ATOM 794 O O . ARG A 1 97 ? 4.754 -13.417 4.532 1.00 94.25 97 ARG A O 1
ATOM 801 N N . PRO A 1 98 ? 6.725 -14.202 3.755 1.00 91.81 98 PRO A N 1
ATOM 802 C CA . PRO A 1 98 ? 6.138 -14.845 2.587 1.00 91.81 98 PRO A CA 1
ATOM 803 C C . PRO A 1 98 ? 5.071 -15.863 2.999 1.00 91.81 98 PRO A C 1
ATOM 805 O O . PRO A 1 98 ? 5.288 -16.662 3.912 1.00 91.81 98 PRO A O 1
ATOM 808 N N . CYS A 1 99 ? 3.926 -15.852 2.318 1.00 91.19 99 CYS A N 1
ATOM 809 C CA . CYS A 1 99 ? 2.877 -16.850 2.514 1.00 91.19 99 CYS A CA 1
ATOM 810 C C . CYS A 1 99 ? 2.885 -17.894 1.384 1.00 91.19 99 CYS A C 1
ATOM 812 O O . CYS A 1 99 ? 3.653 -17.797 0.426 1.00 91.19 99 CYS A O 1
ATOM 814 N N . GLY A 1 100 ? 2.047 -18.928 1.502 1.00 87.31 100 GLY A N 1
ATOM 815 C CA . GLY A 1 100 ? 1.925 -19.992 0.496 1.00 87.31 100 GLY A CA 1
ATOM 816 C C . GLY A 1 100 ? 1.131 -19.602 -0.757 1.00 87.31 100 GLY A C 1
ATOM 817 O O . GLY A 1 100 ? 1.085 -20.381 -1.704 1.00 87.31 100 GLY A O 1
ATOM 818 N N . PHE A 1 101 ? 0.508 -18.420 -0.778 1.00 87.56 101 PHE A N 1
ATOM 819 C CA . PHE A 1 101 ? -0.219 -17.935 -1.948 1.00 87.56 101 PHE A CA 1
ATOM 820 C C . PHE A 1 101 ? 0.755 -17.645 -3.098 1.00 87.56 101 PHE A C 1
ATOM 822 O O . PHE A 1 101 ? 1.847 -17.110 -2.891 1.00 87.56 101 PHE A O 1
ATOM 829 N N . ARG A 1 102 ? 0.377 -18.050 -4.310 1.00 82.69 102 ARG A N 1
ATOM 830 C CA . ARG A 1 102 ? 1.146 -17.848 -5.543 1.00 82.69 102 ARG A CA 1
ATOM 831 C C . ARG A 1 102 ? 0.189 -17.278 -6.591 1.00 82.69 102 ARG A C 1
ATOM 833 O O . ARG A 1 102 ? -0.513 -18.068 -7.227 1.00 82.69 102 ARG A O 1
ATOM 840 N N . PRO A 1 103 ? 0.075 -15.943 -6.710 1.00 82.12 103 PRO A N 1
ATOM 841 C CA . PRO A 1 103 ? -0.780 -15.337 -7.724 1.00 82.12 103 PRO A CA 1
ATOM 842 C C . PRO A 1 103 ? -0.324 -15.754 -9.127 1.00 82.12 103 PRO A C 1
ATOM 844 O O . PRO A 1 103 ? 0.853 -16.017 -9.372 1.00 82.12 103 PRO A O 1
ATOM 847 N N . GLN A 1 104 ? -1.280 -15.845 -10.047 1.00 77.94 104 GLN A N 1
ATOM 848 C CA . GLN A 1 104 ? -1.038 -16.184 -11.445 1.00 77.94 104 GLN A CA 1
ATOM 849 C C . GLN A 1 104 ? -1.758 -15.168 -12.322 1.00 77.94 104 GLN A C 1
ATOM 851 O O . GLN A 1 104 ? -2.912 -14.823 -12.065 1.00 77.94 104 GLN A O 1
ATOM 856 N N . HIS A 1 105 ? -1.096 -14.709 -13.379 1.00 72.94 105 HIS A N 1
ATOM 857 C CA . HIS A 1 105 ? -1.763 -13.924 -14.406 1.00 72.94 105 HIS A CA 1
ATOM 858 C C . HIS A 1 105 ? -2.657 -14.831 -15.262 1.00 72.94 105 HIS A C 1
ATOM 860 O O . HIS A 1 105 ? -2.263 -15.927 -15.655 1.00 72.94 105 HIS A O 1
ATOM 866 N N . SER A 1 106 ? -3.853 -14.351 -15.607 1.00 71.62 106 SER A N 1
ATOM 867 C CA . SER A 1 106 ? -4.761 -15.031 -16.544 1.00 71.62 106 SER A CA 1
ATOM 868 C C . SER A 1 106 ? -4.290 -14.963 -18.007 1.00 71.62 106 SER A C 1
ATOM 870 O O . SER A 1 106 ? -4.815 -15.673 -18.861 1.00 71.62 106 SER A O 1
ATOM 872 N N . SER A 1 107 ? -3.294 -14.121 -18.308 1.00 71.06 107 SER A N 1
ATOM 873 C CA . SER A 1 107 ? -2.695 -13.929 -19.634 1.00 71.06 107 SER A CA 1
ATOM 874 C C . SER A 1 107 ? -1.165 -14.076 -19.585 1.00 71.06 107 SER A C 1
ATOM 876 O O . SER A 1 107 ? -0.585 -14.184 -18.508 1.00 71.06 107 SER A O 1
ATOM 878 N N . LYS A 1 108 ? -0.494 -14.084 -20.749 1.00 55.84 108 LYS A N 1
ATOM 879 C CA . LYS A 1 108 ? 0.968 -14.272 -20.902 1.00 55.84 108 LYS A CA 1
ATOM 880 C C . LYS A 1 108 ? 1.818 -13.070 -20.433 1.00 55.84 108 LYS A C 1
ATOM 882 O O . LYS A 1 108 ? 2.762 -12.683 -21.119 1.00 55.84 108 LYS A O 1
ATOM 887 N N . LEU A 1 109 ? 1.497 -12.456 -19.300 1.00 56.75 109 LEU A N 1
ATOM 888 C CA . LEU A 1 109 ? 2.410 -11.523 -18.641 1.00 56.75 109 LEU A CA 1
ATOM 889 C C . LEU A 1 109 ? 3.402 -12.349 -17.809 1.00 56.75 109 LEU A C 1
ATOM 891 O O . LEU A 1 109 ? 2.994 -13.169 -16.993 1.00 56.75 109 LEU A O 1
ATOM 895 N N . GLY A 1 110 ? 4.696 -12.203 -18.107 1.00 54.25 110 GLY A N 1
ATOM 896 C CA . GLY A 1 110 ? 5.775 -13.078 -17.626 1.00 54.25 110 GLY A CA 1
ATOM 897 C C . GLY A 1 110 ? 6.542 -12.560 -16.411 1.00 54.25 110 GLY A C 1
ATOM 898 O O . GLY A 1 110 ? 7.671 -12.992 -16.201 1.00 54.25 110 GLY A O 1
ATOM 899 N N . ASN A 1 111 ? 5.979 -11.617 -15.656 1.00 63.06 111 ASN A N 1
ATOM 900 C CA . ASN A 1 111 ? 6.633 -11.103 -14.457 1.00 63.06 111 ASN A CA 1
ATOM 901 C C . ASN A 1 111 ? 6.270 -11.978 -13.254 1.00 63.06 111 ASN A C 1
ATOM 903 O O . ASN A 1 111 ? 5.131 -12.426 -13.127 1.00 63.06 111 ASN A O 1
ATOM 907 N N . GLU A 1 112 ? 7.249 -12.225 -12.389 1.00 60.75 112 GLU A N 1
ATOM 908 C CA . GLU A 1 112 ? 7.022 -12.878 -11.101 1.00 60.75 112 GLU A CA 1
ATOM 909 C C . GLU A 1 112 ? 6.433 -11.878 -10.095 1.00 60.75 112 GLU A C 1
ATOM 911 O O . GLU A 1 112 ? 6.707 -10.677 -10.171 1.00 60.75 112 GLU A O 1
ATOM 916 N N . PHE A 1 113 ? 5.613 -12.396 -9.179 1.00 59.06 113 PHE A N 1
ATOM 917 C CA . PHE A 1 113 ? 4.975 -11.652 -8.093 1.00 59.06 113 PHE A CA 1
ATOM 918 C C . PHE A 1 113 ? 5.723 -11.816 -6.775 1.00 59.06 113 PHE A C 1
ATOM 920 O O . PHE A 1 113 ? 6.223 -12.935 -6.512 1.00 59.06 113 PHE A O 1
#

Secondary structure (DSSP, 8-state):
-------TT----EEES-GGGGGGGGGEEE--TTSTT-S-GGGTT-BSEEEE--S---HHHHHHHHHHHHHHBPSSS-EEEE--S-HHHHHHHH-----S-----SSS-----

Organism: Lactuca saligna (NCBI:txid75948)

Foldseek 3Di:
DDDDPPPPPDQAADEECPCVCCVVPPSYDDDDLVCLPPGPLVQFLAAQEEEEEQPDQDLVSVVSVLVNCNRRHHPDRHYYHYQHPPQVSCCVSPVDHDDPDFDDDPDPPPDGD

Sequence (113 aa):
MSNSKLHHDLPVQLLEYDIWFQQYGNEFTFYDYNQPLELPSTMKHSFCIIIADPRYLSKECLEKVSKTIGFLNQPGESFLLLLTVQHERAGELLGLRPCGFRPQHSSKLGNEF

pLDDT: mean 88.37, std 14.44, range [37.88, 98.38]